Protein AF-A0A9E5SRZ9-F1 (afdb_monomer)

Secondary structure (DSSP, 8-state):
--B----TTS---HHHHHHHHGGGHHHHHHHHHHHHHTT-EEEEEEETTTTEEEEEEEETTEEEEEEEEETTEEEEEE---

Foldseek 3Di:
DDFDAQDPVDDPDLVNLCVQAVVQSVVVVVVVVVLVVVVWDWDWDQDPVVSGIWIFIDDVPGTQWIWTGDSHYIDTGGDDD

Radius of gyration: 12.29 Å; Cα contacts (8 Å, |Δi|>4): 132; chains: 1; bounding box: 30×23×34 Å

Solvent-accessible surface area (backbone atoms only — not comparable to full-atom values): 4764 Å² total; per-residue (Å²): 138,48,73,67,53,46,59,87,89,59,73,85,43,74,66,54,44,39,67,61,30,51,94,39,28,68,62,51,51,56,48,52,51,54,38,46,75,68,68,30,47,77,44,81,45,77,37,80,90,76,45,28,49,35,32,42,29,22,51,87,91,44,74,59,34,39,36,38,48,26,78,87,29,73,50,78,49,71,81,86,131

Structure (mmCIF, N/CA/C/O backbone):
data_AF-A0A9E5SRZ9-F1
#
_entry.id   AF-A0A9E5SRZ9-F1
#
loop_
_atom_site.group_PDB
_atom_site.id
_atom_site.type_symbol
_atom_site.label_atom_id
_atom_site.label_alt_id
_atom_site.label_comp_id
_at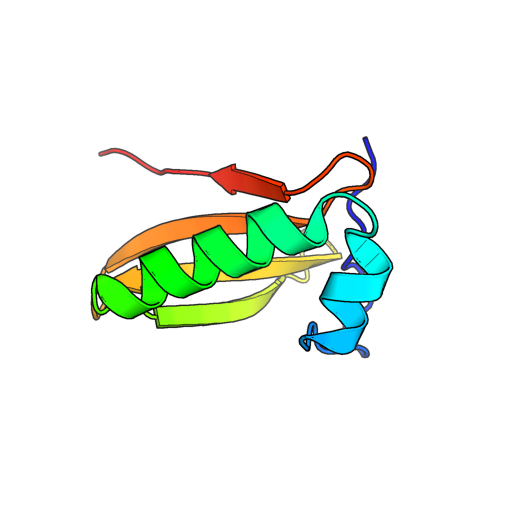om_site.label_asym_id
_atom_site.label_entity_id
_atom_site.label_seq_id
_atom_site.pdbx_PDB_ins_code
_atom_site.Cartn_x
_atom_site.Cartn_y
_atom_site.Cartn_z
_atom_site.occupancy
_atom_site.B_iso_or_equiv
_atom_site.auth_seq_id
_atom_site.auth_comp_id
_atom_site.auth_asym_id
_atom_site.auth_atom_id
_atom_site.pdbx_PDB_model_num
ATOM 1 N N . MET A 1 1 ? 11.802 -11.115 -3.541 1.00 82.06 1 MET A N 1
ATOM 2 C CA . MET A 1 1 ? 10.669 -10.346 -3.000 1.00 82.06 1 MET A CA 1
ATOM 3 C C . MET A 1 1 ? 11.114 -8.913 -2.835 1.00 82.06 1 MET A C 1
ATOM 5 O O . MET A 1 1 ? 11.685 -8.556 -1.809 1.00 82.06 1 MET A O 1
ATOM 9 N N . GLU A 1 2 ? 10.871 -8.125 -3.867 1.00 91.88 2 GLU A N 1
ATOM 10 C CA . GLU A 1 2 ? 11.173 -6.700 -3.929 1.00 91.88 2 GLU A CA 1
ATOM 11 C C . GL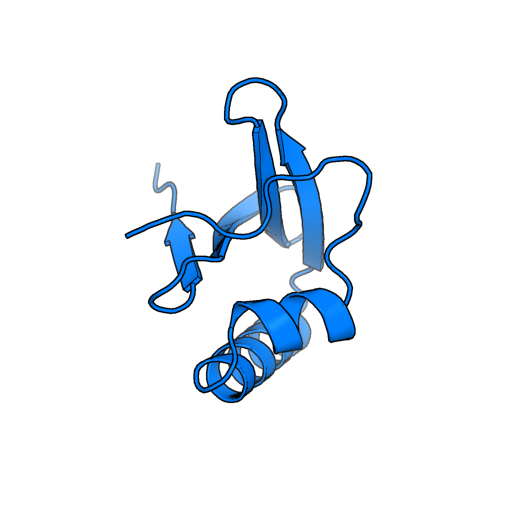U A 1 2 ? 9.886 -5.874 -3.847 1.00 91.88 2 GLU A C 1
ATOM 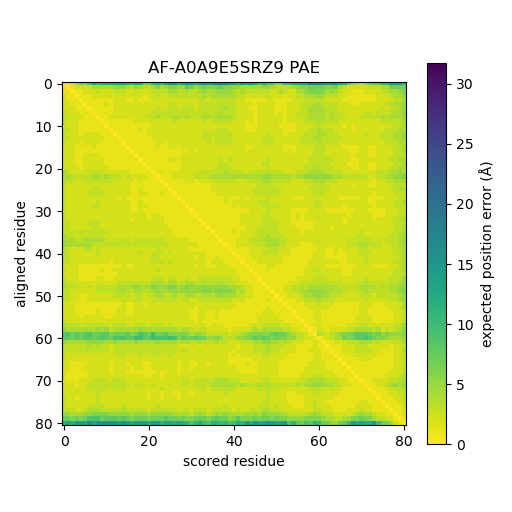13 O O . GLU A 1 2 ? 8.841 -6.282 -4.360 1.00 91.88 2 GLU A O 1
ATOM 18 N N . LYS A 1 3 ? 9.951 -4.724 -3.172 1.00 94.62 3 LYS A N 1
ATOM 19 C CA . LYS A 1 3 ? 8.841 -3.772 -3.090 1.00 94.62 3 LYS A CA 1
ATOM 20 C C . LYS A 1 3 ? 8.912 -2.823 -4.289 1.00 94.62 3 LYS A C 1
ATOM 22 O O . LYS A 1 3 ? 9.968 -2.261 -4.541 1.00 94.62 3 LYS A O 1
ATOM 27 N N . LEU A 1 4 ? 7.797 -2.629 -4.995 1.00 96.38 4 LEU A N 1
ATOM 28 C CA . LEU A 1 4 ? 7.811 -1.978 -6.315 1.00 96.38 4 LEU A CA 1
ATOM 29 C C . LEU A 1 4 ? 7.513 -0.472 -6.293 1.00 96.38 4 LEU A C 1
ATOM 31 O O . LEU A 1 4 ? 7.971 0.258 -7.162 1.00 96.38 4 LEU A O 1
ATOM 35 N N . LEU A 1 5 ? 6.731 0.007 -5.323 1.00 97.44 5 LEU A N 1
ATOM 36 C CA . LEU A 1 5 ? 6.303 1.410 -5.265 1.00 97.44 5 LEU A CA 1
ATOM 37 C C . LEU A 1 5 ? 7.239 2.214 -4.355 1.00 97.44 5 LEU A C 1
ATOM 39 O O . LEU A 1 5 ? 6.912 2.465 -3.194 1.00 97.44 5 LEU A O 1
ATOM 43 N N . THR A 1 6 ? 8.422 2.563 -4.858 1.00 97.25 6 THR A N 1
ATOM 44 C CA . THR A 1 6 ? 9.513 3.175 -4.069 1.00 97.25 6 THR A CA 1
ATOM 45 C C . THR A 1 6 ? 9.888 4.594 -4.493 1.00 97.25 6 THR A C 1
ATOM 47 O O . THR A 1 6 ? 10.557 5.291 -3.736 1.00 97.25 6 THR A O 1
ATOM 50 N N . ASP A 1 7 ? 9.427 5.059 -5.654 1.00 97.25 7 ASP A N 1
ATOM 51 C CA . ASP A 1 7 ? 9.667 6.426 -6.121 1.00 97.25 7 ASP A CA 1
ATOM 52 C C . ASP A 1 7 ? 8.622 7.395 -5.544 1.00 97.25 7 ASP A C 1
ATOM 54 O O . ASP A 1 7 ? 7.434 7.295 -5.857 1.00 97.25 7 ASP A O 1
ATOM 58 N N . SER A 1 8 ? 9.042 8.353 -4.709 1.00 97.12 8 SER A N 1
ATOM 59 C CA . SER A 1 8 ? 8.139 9.354 -4.122 1.00 97.12 8 SER A CA 1
ATOM 60 C C . SER A 1 8 ? 7.572 10.354 -5.129 1.00 97.12 8 SER A C 1
ATOM 62 O O . SER A 1 8 ? 6.598 11.030 -4.806 1.00 97.12 8 SER A O 1
ATOM 64 N N . ALA A 1 9 ? 8.176 10.491 -6.313 1.00 97.69 9 ALA A N 1
ATOM 65 C CA . ALA A 1 9 ? 7.697 11.390 -7.361 1.00 97.69 9 ALA A CA 1
ATOM 66 C C . ALA A 1 9 ? 6.530 10.792 -8.165 1.00 97.69 9 ALA A C 1
ATOM 68 O O . ALA A 1 9 ? 5.807 11.529 -8.833 1.00 97.69 9 ALA A O 1
ATOM 69 N N . ILE A 1 10 ? 6.323 9.473 -8.087 1.00 97.69 10 ILE A N 1
ATOM 70 C CA . ILE A 1 10 ? 5.302 8.755 -8.853 1.00 97.69 10 ILE A CA 1
ATOM 71 C C . ILE A 1 10 ? 4.193 8.303 -7.902 1.00 97.69 10 ILE A C 1
ATOM 73 O O . ILE A 1 10 ? 4.370 7.379 -7.107 1.00 97.69 10 ILE A O 1
ATOM 77 N N . TYR A 1 11 ? 3.031 8.952 -7.984 1.00 98.00 11 TYR A N 1
ATOM 78 C CA . TYR A 1 11 ? 1.870 8.557 -7.188 1.00 98.00 11 TYR A CA 1
ATOM 79 C C . TYR A 1 11 ? 1.319 7.193 -7.656 1.00 98.00 11 TYR A C 1
ATOM 81 O O . TYR A 1 11 ? 1.201 6.982 -8.864 1.00 98.00 11 TYR A O 1
ATOM 89 N N . PRO A 1 12 ? 0.927 6.274 -6.750 1.00 97.69 12 PRO A N 1
ATOM 90 C CA . PRO A 1 12 ? 0.370 4.972 -7.121 1.00 97.69 12 PRO A CA 1
ATOM 91 C C . PRO A 1 12 ? -1.086 5.067 -7.598 1.00 97.69 12 PRO A C 1
ATOM 93 O O . PRO A 1 12 ? -2.025 4.670 -6.906 1.00 97.69 12 PRO A O 1
ATOM 96 N N . ASP A 1 13 ? -1.292 5.609 -8.792 1.00 96.88 13 ASP A N 1
ATOM 97 C CA . ASP A 1 13 ? -2.587 5.548 -9.463 1.00 96.88 13 ASP A CA 1
ATOM 98 C C . ASP A 1 13 ? -2.877 4.145 -10.035 1.00 96.88 13 ASP A C 1
ATOM 100 O O . ASP A 1 13 ? -2.067 3.214 -9.950 1.00 96.88 13 ASP A O 1
ATOM 104 N N . SER A 1 14 ? -4.064 3.972 -10.622 1.00 94.50 14 SER A N 1
ATOM 105 C CA . SER A 1 14 ? -4.496 2.687 -11.177 1.00 94.50 14 SER A CA 1
ATOM 106 C C . SER A 1 14 ? -3.569 2.161 -12.279 1.00 94.50 14 SER A C 1
ATOM 108 O O . SER A 1 14 ? -3.362 0.949 -12.353 1.00 94.50 14 SER A O 1
ATOM 110 N N . SER A 1 15 ? -2.979 3.040 -13.096 1.00 96.94 15 SER A N 1
ATOM 111 C CA . SER A 1 15 ? -2.055 2.674 -14.174 1.00 96.94 15 SER A CA 1
ATOM 112 C C . SER A 1 15 ? -0.729 2.170 -13.607 1.00 96.94 15 SER A C 1
ATOM 114 O O . SER A 1 15 ? -0.279 1.074 -13.955 1.00 96.94 15 SER A O 1
ATOM 116 N N . VAL A 1 16 ? -0.153 2.913 -12.656 1.00 97.94 16 VAL A N 1
ATOM 117 C CA . VAL A 1 16 ? 1.094 2.550 -11.965 1.00 97.94 16 VAL A CA 1
ATOM 118 C C . VAL A 1 16 ? 0.937 1.214 -11.238 1.00 97.94 16 VAL A C 1
ATOM 120 O O . VAL A 1 16 ? 1.782 0.325 -11.357 1.00 97.94 16 VAL A O 1
ATOM 123 N N . ILE A 1 17 ? -0.179 1.020 -10.531 1.00 97.69 17 ILE A N 1
ATOM 124 C CA . ILE A 1 17 ? -0.445 -0.226 -9.806 1.00 97.69 17 ILE A CA 1
ATOM 125 C C . ILE A 1 17 ? -0.651 -1.400 -10.770 1.00 97.69 17 ILE A C 1
ATOM 127 O O . ILE A 1 17 ? -0.144 -2.495 -10.513 1.00 97.69 17 ILE A O 1
ATOM 131 N N . LYS A 1 18 ? -1.348 -1.191 -11.894 1.00 97.62 18 LYS A N 1
ATOM 132 C CA . LYS A 1 18 ? -1.525 -2.216 -12.931 1.00 97.62 18 LYS A CA 1
ATOM 133 C C . LYS A 1 18 ? -0.195 -2.649 -13.531 1.00 97.62 18 LYS A C 1
ATOM 135 O O . LYS A 1 18 ? 0.047 -3.849 -13.673 1.00 97.62 18 LYS A O 1
ATOM 140 N N . GLN A 1 19 ? 0.688 -1.696 -13.819 1.00 97.19 19 GLN A N 1
ATOM 141 C CA . GLN A 1 19 ? 2.030 -1.982 -14.315 1.00 97.19 19 GLN A CA 1
ATOM 142 C C . GLN A 1 19 ? 2.880 -2.740 -13.284 1.00 97.19 19 GLN A C 1
ATOM 144 O O . G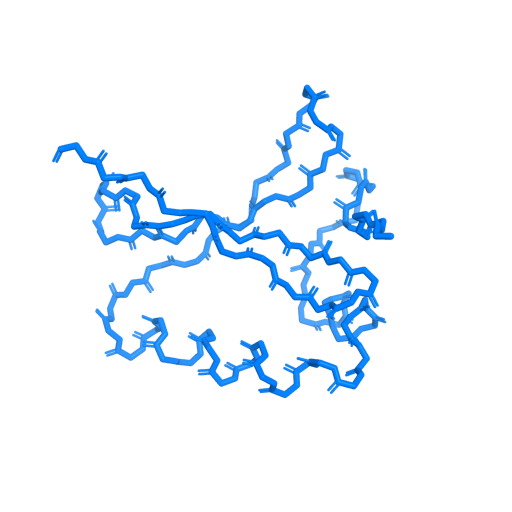LN A 1 19 ? 3.597 -3.674 -13.652 1.00 97.19 19 GLN A O 1
ATOM 149 N N . ALA A 1 20 ? 2.782 -2.368 -12.004 1.00 97.00 20 ALA A N 1
ATOM 150 C CA . ALA A 1 20 ? 3.519 -3.013 -10.923 1.00 97.00 20 ALA A CA 1
ATOM 151 C C . ALA A 1 20 ? 3.042 -4.456 -10.676 1.00 97.00 20 ALA A C 1
ATOM 153 O O . ALA A 1 20 ? 3.853 -5.375 -10.608 1.00 97.00 20 ALA A O 1
ATOM 154 N N . LEU A 1 21 ? 1.727 -4.676 -10.577 1.00 97.06 21 LEU A N 1
ATOM 155 C CA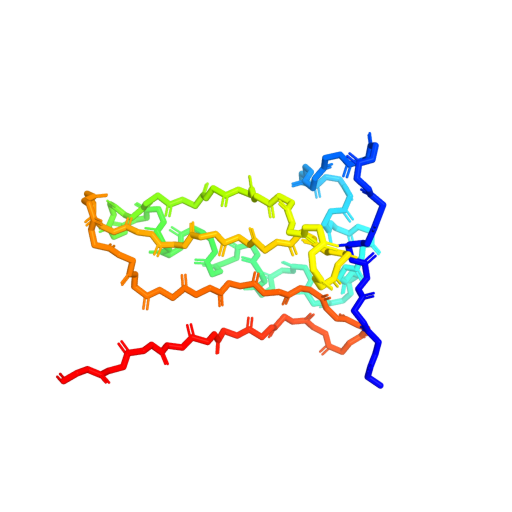 . LEU A 1 21 ? 1.156 -5.974 -10.205 1.00 97.06 21 LEU A CA 1
ATOM 156 C C . LEU A 1 21 ? 1.006 -6.954 -11.369 1.00 97.06 21 LEU A C 1
ATOM 158 O O . LEU A 1 21 ? 0.965 -8.162 -11.128 1.00 97.06 21 LEU A O 1
ATOM 162 N N . ARG A 1 22 ? 0.908 -6.472 -12.615 1.00 95.75 22 ARG A N 1
ATOM 163 C CA . ARG A 1 22 ? 0.770 -7.302 -13.824 1.00 95.75 22 ARG A CA 1
ATOM 164 C C . ARG A 1 22 ? -0.344 -8.350 -13.652 1.00 95.75 22 ARG A C 1
ATOM 166 O O . ARG A 1 22 ? -1.507 -7.996 -13.477 1.00 95.75 22 ARG A O 1
ATOM 173 N N . ASN A 1 23 ? 0.015 -9.633 -13.608 1.00 96.00 23 ASN A N 1
ATOM 174 C CA . ASN A 1 23 ? -0.900 -10.769 -13.461 1.00 96.00 23 ASN A CA 1
ATOM 175 C C . ASN A 1 23 ? -1.649 -10.797 -12.113 1.00 96.00 23 ASN A C 1
ATOM 177 O O . ASN A 1 23 ? -2.627 -11.524 -11.966 1.00 96.00 23 ASN A O 1
ATOM 181 N N . HIS A 1 24 ? -1.206 -10.024 -11.119 1.00 95.06 24 HIS A N 1
ATOM 182 C CA . HIS A 1 24 ? -1.857 -9.913 -9.812 1.00 95.06 24 HIS A CA 1
ATOM 183 C C . HIS A 1 24 ? -2.849 -8.744 -9.723 1.00 95.06 24 HIS A C 1
ATOM 185 O O . HIS A 1 24 ? -3.523 -8.608 -8.700 1.00 95.06 24 HIS A O 1
ATOM 191 N N . TYR A 1 25 ? -2.955 -7.912 -10.766 1.00 96.94 25 TYR A N 1
ATOM 192 C CA . TYR A 1 25 ? -3.772 -6.700 -10.735 1.00 96.94 25 TYR A CA 1
ATOM 193 C C . TYR A 1 25 ? -5.261 -6.990 -10.518 1.00 96.94 25 TYR A C 1
ATOM 195 O O . TYR A 1 25 ? -5.879 -6.356 -9.673 1.00 96.94 25 TYR A O 1
ATOM 203 N N . GLU A 1 26 ? -5.819 -8.006 -11.182 1.00 96.69 26 GLU A N 1
ATOM 204 C CA . GLU A 1 26 ? -7.242 -8.358 -11.041 1.00 96.69 26 GLU A CA 1
ATOM 205 C C . GLU A 1 26 ? -7.614 -8.717 -9.588 1.00 96.69 26 GLU A C 1
ATOM 207 O O . GLU A 1 26 ? -8.685 -8.366 -9.096 1.00 96.69 26 GLU A O 1
ATOM 212 N N . ARG A 1 27 ? -6.711 -9.384 -8.850 1.00 97.19 27 ARG A N 1
ATOM 213 C CA . ARG A 1 27 ? -6.934 -9.679 -7.422 1.00 97.19 27 ARG A CA 1
ATOM 214 C C . ARG A 1 27 ? -6.882 -8.423 -6.562 1.00 97.19 27 ARG A C 1
ATOM 216 O O . ARG A 1 27 ? -7.622 -8.335 -5.587 1.00 97.19 27 ARG A O 1
ATOM 223 N N . TYR A 1 28 ? -5.995 -7.491 -6.895 1.00 97.75 28 TYR A N 1
ATOM 224 C CA . TYR A 1 28 ? -5.912 -6.204 -6.213 1.00 97.75 28 TYR A CA 1
ATOM 225 C C . TYR A 1 28 ? -7.173 -5.373 -6.450 1.00 97.75 28 TYR A C 1
ATOM 227 O O . TYR A 1 28 ? -7.740 -4.861 -5.492 1.00 97.75 28 TYR A O 1
ATOM 235 N N . GLU A 1 29 ? -7.648 -5.301 -7.693 1.00 97.12 29 GLU A N 1
ATOM 236 C CA . GLU A 1 29 ? -8.858 -4.565 -8.063 1.00 97.12 29 GLU A CA 1
ATOM 237 C C . GLU A 1 29 ? -10.078 -5.094 -7.300 1.00 97.12 29 GLU A C 1
ATOM 239 O O . GLU A 1 29 ? -10.696 -4.345 -6.545 1.00 97.12 29 GLU A O 1
ATOM 244 N N . LYS A 1 30 ? -10.318 -6.413 -7.342 1.00 97.94 30 LYS A N 1
ATOM 245 C CA . LYS A 1 30 ? -11.380 -7.073 -6.557 1.00 97.94 30 LYS A CA 1
ATOM 246 C C . LYS A 1 30 ? -11.264 -6.813 -5.054 1.00 97.94 30 LYS A C 1
ATOM 248 O O . LYS A 1 30 ? -12.269 -6.680 -4.355 1.00 97.94 30 LYS A O 1
ATOM 253 N N . PHE A 1 31 ? -10.041 -6.756 -4.527 1.00 97.75 31 PHE A N 1
ATOM 254 C CA . PHE A 1 31 ? -9.818 -6.440 -3.120 1.00 97.75 31 PHE A CA 1
ATOM 255 C C . PHE A 1 31 ? -10.187 -4.984 -2.796 1.00 97.75 31 PHE A C 1
ATOM 257 O O . PHE A 1 31 ? -10.877 -4.747 -1.806 1.00 97.75 31 PHE A O 1
ATOM 264 N N . ILE A 1 32 ? -9.784 -4.017 -3.625 1.00 97.56 32 ILE A N 1
ATOM 265 C CA . ILE A 1 32 ? -10.129 -2.601 -3.436 1.00 97.56 32 ILE A CA 1
ATOM 266 C C . ILE A 1 32 ? -11.634 -2.357 -3.598 1.00 97.56 32 ILE A C 1
ATOM 268 O O . ILE A 1 32 ? -12.212 -1.608 -2.808 1.00 97.56 32 ILE A O 1
ATOM 272 N N . GLU A 1 33 ? -12.296 -3.033 -4.537 1.00 97.81 33 GLU A N 1
ATOM 273 C CA . GLU A 1 33 ? -13.758 -3.019 -4.659 1.00 97.81 33 GLU A CA 1
ATOM 274 C C . GLU A 1 33 ? -14.430 -3.517 -3.372 1.00 97.81 33 GLU A C 1
ATOM 276 O O . GLU A 1 33 ? -15.325 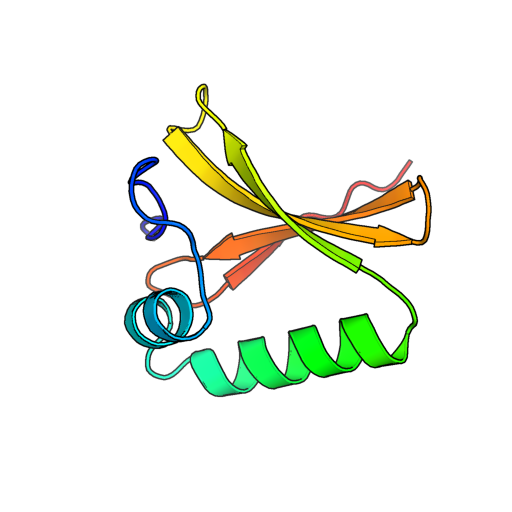-2.860 -2.840 1.00 97.81 33 GLU A O 1
ATOM 281 N N . ALA A 1 34 ? -13.954 -4.632 -2.807 1.00 98.00 34 ALA A N 1
ATOM 282 C CA . ALA A 1 34 ? -14.474 -5.165 -1.549 1.00 98.00 34 ALA A CA 1
ATOM 283 C C . ALA A 1 34 ? -14.214 -4.233 -0.348 1.00 98.00 34 ALA A C 1
ATOM 285 O O . ALA A 1 34 ? -15.051 -4.141 0.554 1.00 98.00 34 ALA A O 1
ATOM 286 N N . VAL A 1 35 ? -13.074 -3.531 -0.326 1.00 97.31 35 VAL A N 1
ATOM 287 C CA . VAL A 1 35 ? -12.761 -2.482 0.662 1.00 97.31 35 VAL A CA 1
ATOM 288 C C . VAL A 1 35 ? -13.781 -1.344 0.553 1.00 97.31 35 VAL A C 1
ATOM 290 O O . VAL A 1 35 ? -14.404 -0.985 1.556 1.00 97.31 35 VAL A O 1
ATOM 293 N N . SER A 1 36 ? -14.017 -0.839 -0.660 1.00 96.38 36 SER A N 1
ATOM 294 C CA . SER A 1 36 ? -14.978 0.237 -0.923 1.00 96.38 36 SER A CA 1
ATOM 295 C C . SER A 1 36 ? -16.413 -0.164 -0.561 1.00 96.38 36 SER A C 1
ATOM 297 O O . SER A 1 36 ? -17.095 0.566 0.159 1.00 96.38 36 SER A O 1
ATOM 299 N N . ALA A 1 37 ? -16.846 -1.370 -0.943 1.00 97.88 37 ALA A N 1
ATOM 300 C CA . ALA A 1 37 ? -18.174 -1.902 -0.630 1.00 97.88 37 ALA A CA 1
ATOM 301 C C . ALA A 1 37 ? -18.439 -2.034 0.882 1.00 97.88 37 ALA A C 1
ATOM 303 O O . ALA A 1 37 ? -19.586 -2.003 1.323 1.00 97.88 37 ALA A O 1
ATOM 304 N N . LYS A 1 38 ? -17.384 -2.152 1.700 1.00 96.44 38 LYS A N 1
ATOM 305 C CA . LYS A 1 38 ? -17.466 -2.159 3.172 1.00 96.44 38 LYS A CA 1
ATOM 306 C C . LYS A 1 38 ? -17.433 -0.757 3.795 1.00 96.44 38 LYS A C 1
ATOM 308 O O . LYS A 1 38 ? -17.388 -0.644 5.019 1.00 96.44 38 LYS A O 1
ATOM 313 N N . GLY A 1 39 ? -17.438 0.303 2.986 1.00 96.50 39 GLY A N 1
ATOM 314 C CA . GLY A 1 39 ? -17.343 1.688 3.450 1.00 96.50 39 GLY A CA 1
ATOM 315 C C . GLY A 1 39 ? -15.977 2.037 4.046 1.00 96.50 39 GLY A C 1
ATOM 316 O O . GLY A 1 39 ? -15.882 2.939 4.880 1.00 96.50 39 GLY A O 1
ATOM 317 N N . LEU A 1 40 ? -14.928 1.300 3.670 1.00 97.50 40 LEU A N 1
ATOM 318 C CA . LEU A 1 40 ? -13.553 1.585 4.068 1.00 97.50 40 LEU A CA 1
ATOM 319 C C . LEU A 1 40 ? -12.892 2.487 3.020 1.00 97.50 40 LEU A C 1
ATOM 321 O O . LEU A 1 40 ? -13.152 2.361 1.824 1.00 97.50 40 LEU A O 1
ATOM 325 N N . SER A 1 41 ? -12.011 3.380 3.466 1.00 96.94 41 SER A N 1
ATOM 326 C CA . SER A 1 41 ? -11.185 4.202 2.583 1.00 96.94 41 SER A CA 1
ATOM 327 C C . SER A 1 41 ? -9.826 3.553 2.342 1.00 96.94 41 SER A C 1
ATOM 329 O O . SER A 1 41 ? -9.304 2.848 3.208 1.00 96.94 41 SER A O 1
ATOM 331 N N . ALA A 1 42 ? -9.254 3.815 1.167 1.00 97.31 42 ALA A N 1
ATOM 332 C CA . ALA A 1 42 ? -7.908 3.422 0.774 1.00 97.31 42 ALA A CA 1
ATOM 333 C C . ALA A 1 42 ? -7.119 4.686 0.397 1.00 97.31 42 ALA A C 1
ATOM 335 O O . ALA A 1 42 ? -7.507 5.410 -0.516 1.00 97.31 42 ALA A O 1
ATOM 336 N N . GLU A 1 43 ? -6.030 4.969 1.109 1.00 97.06 43 GLU A N 1
ATOM 337 C CA . GLU A 1 43 ? -5.222 6.181 0.923 1.00 97.06 43 GLU A CA 1
ATOM 338 C C . GLU A 1 43 ? -3.742 5.828 0.778 1.00 97.06 43 GLU A C 1
ATOM 340 O O . GLU A 1 43 ? -3.142 5.266 1.695 1.00 97.06 43 GLU A O 1
ATOM 345 N N . TRP A 1 44 ? -3.122 6.201 -0.339 1.00 98.00 44 TRP A N 1
ATOM 346 C CA . TRP A 1 44 ? -1.679 6.043 -0.522 1.00 98.00 44 TRP A CA 1
ATOM 347 C C . TRP A 1 44 ? -0.889 7.116 0.221 1.00 98.00 44 TRP A C 1
ATOM 349 O O . TRP A 1 44 ? -1.184 8.306 0.124 1.00 98.00 44 TRP A O 1
ATOM 359 N N . ARG A 1 45 ? 0.137 6.684 0.956 1.00 97.88 45 ARG A N 1
ATOM 360 C CA . ARG A 1 45 ? 1.061 7.549 1.694 1.00 97.88 45 ARG A CA 1
ATOM 361 C C . ARG A 1 45 ? 2.489 7.103 1.441 1.00 97.88 45 ARG A C 1
ATOM 363 O O . ARG A 1 45 ? 2.779 5.908 1.513 1.00 97.88 45 ARG A O 1
ATOM 370 N N . TYR A 1 46 ? 3.367 8.059 1.166 1.00 98.06 46 TYR A N 1
ATOM 371 C CA . TYR A 1 46 ? 4.791 7.788 1.046 1.00 98.06 46 TYR A CA 1
ATOM 372 C C . TYR A 1 46 ? 5.461 7.835 2.419 1.00 98.06 46 TYR A C 1
ATOM 374 O O . TYR A 1 46 ? 5.247 8.761 3.202 1.00 98.06 46 TYR A O 1
ATOM 382 N N . TYR A 1 47 ? 6.275 6.826 2.696 1.00 96.44 47 TYR A N 1
ATOM 383 C CA . TYR A 1 47 ? 7.010 6.653 3.938 1.00 96.44 47 TYR A CA 1
ATOM 384 C C . TYR A 1 47 ? 8.505 6.822 3.671 1.00 96.44 47 TYR A C 1
ATOM 386 O O . TYR A 1 47 ? 9.111 5.997 2.988 1.00 96.44 47 TYR A O 1
ATOM 394 N N . ASN A 1 48 ? 9.099 7.896 4.203 1.00 96.00 48 ASN A N 1
ATOM 395 C CA . ASN A 1 48 ? 10.508 8.243 3.972 1.00 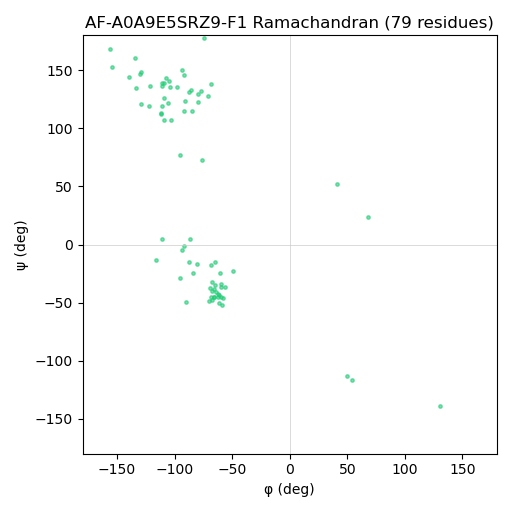96.00 48 ASN A CA 1
ATOM 396 C C . ASN A 1 48 ? 11.492 7.250 4.606 1.00 96.00 48 ASN A C 1
ATOM 398 O O . ASN A 1 48 ? 12.564 7.016 4.056 1.00 96.00 48 ASN A O 1
ATOM 402 N N . ASP A 1 49 ? 11.126 6.661 5.743 1.00 94.75 49 ASP A N 1
ATOM 403 C CA . ASP A 1 49 ? 11.919 5.663 6.466 1.00 94.75 49 ASP A CA 1
ATOM 404 C C . ASP A 1 49 ? 12.075 4.366 5.661 1.00 94.75 49 ASP A C 1
ATOM 406 O O . ASP A 1 49 ? 13.173 3.840 5.503 1.00 94.75 49 ASP A O 1
ATOM 410 N N . SER A 1 50 ? 10.977 3.885 5.086 1.00 92.12 50 SER A N 1
ATOM 411 C CA . SER A 1 50 ? 10.936 2.677 4.266 1.00 92.12 50 SER A CA 1
ATOM 412 C C . SER A 1 50 ? 11.139 2.939 2.772 1.00 92.12 50 SER A C 1
ATOM 414 O O . SER A 1 50 ? 11.100 1.984 1.993 1.00 92.12 50 SER A O 1
ATOM 416 N N . LYS A 1 51 ? 11.308 4.213 2.384 1.00 95.75 51 LYS A N 1
ATOM 417 C CA . LYS A 1 51 ? 11.348 4.717 1.002 1.00 95.75 51 LYS A CA 1
ATOM 418 C C . LYS A 1 51 ? 10.301 4.051 0.112 1.00 95.75 51 LYS A C 1
ATOM 420 O O . LYS A 1 51 ? 10.621 3.434 -0.903 1.00 95.75 51 LYS A O 1
ATOM 425 N N . SER A 1 52 ? 9.047 4.062 0.566 1.00 97.00 52 SER A N 1
ATOM 426 C CA . SER A 1 52 ? 7.989 3.345 -0.139 1.00 97.00 52 SER A CA 1
ATOM 427 C C . SER A 1 52 ? 6.587 3.883 0.080 1.00 97.00 52 SER A C 1
ATOM 429 O O . SER A 1 52 ? 6.263 4.426 1.135 1.00 97.00 52 SER A O 1
ATOM 431 N N . TRP A 1 53 ? 5.734 3.662 -0.914 1.00 98.38 53 TRP A N 1
ATOM 432 C CA . TRP A 1 53 ? 4.304 3.887 -0.816 1.00 98.38 53 TRP A CA 1
ATOM 433 C C . TRP A 1 53 ? 3.614 2.732 -0.098 1.00 98.38 53 TRP A C 1
ATOM 435 O O . TRP A 1 53 ? 3.762 1.562 -0.465 1.00 98.38 53 TRP A O 1
ATOM 445 N N . LEU A 1 54 ? 2.803 3.079 0.898 1.00 98.06 54 LEU A N 1
ATOM 446 C CA . LEU A 1 54 ? 1.889 2.169 1.574 1.00 98.06 54 LEU A CA 1
ATOM 447 C C . LEU A 1 54 ? 0.464 2.694 1.432 1.00 98.06 54 LEU A C 1
ATOM 449 O O . LEU A 1 54 ? 0.205 3.886 1.610 1.00 98.06 54 LEU A O 1
ATOM 453 N N . CYS A 1 55 ? -0.468 1.799 1.135 1.00 98.12 55 CYS A N 1
ATOM 454 C CA . CYS A 1 55 ? -1.881 2.127 1.103 1.00 98.12 55 CYS A CA 1
ATOM 455 C C . CYS A 1 55 ? -2.480 1.856 2.482 1.00 98.12 55 CYS A C 1
ATOM 457 O O . CYS A 1 55 ? -2.508 0.721 2.959 1.00 98.12 55 CYS A O 1
ATOM 459 N N . ARG A 1 56 ? -2.933 2.916 3.145 1.00 97.81 56 ARG A N 1
ATOM 460 C CA . ARG A 1 56 ? -3.670 2.838 4.399 1.00 97.81 56 ARG A CA 1
ATOM 461 C C . ARG A 1 56 ? -5.113 2.476 4.099 1.00 97.81 56 ARG A C 1
ATOM 463 O O . ARG A 1 56 ? -5.791 3.237 3.415 1.00 97.81 56 ARG A O 1
ATOM 470 N N . ILE A 1 57 ? -5.599 1.386 4.679 1.00 97.94 57 ILE A N 1
ATOM 471 C CA . ILE A 1 57 ? -7.011 1.015 4.614 1.00 97.94 57 ILE A CA 1
ATOM 472 C C . ILE A 1 57 ? -7.647 1.296 5.969 1.00 97.94 57 ILE A C 1
ATOM 474 O O . ILE A 1 57 ? -7.186 0.780 6.992 1.00 97.94 57 ILE A O 1
ATOM 478 N N . ALA A 1 58 ? -8.679 2.137 6.002 1.00 97.00 58 ALA A N 1
ATOM 479 C CA . ALA A 1 58 ? -9.247 2.641 7.248 1.00 97.00 58 ALA A CA 1
ATOM 480 C C . ALA A 1 58 ? -10.779 2.705 7.239 1.00 97.00 58 ALA A C 1
ATOM 482 O O . ALA A 1 58 ? -11.412 3.039 6.245 1.00 97.00 58 ALA A O 1
ATOM 483 N N . GLY A 1 59 ? -11.374 2.419 8.398 1.00 95.25 59 GLY A N 1
ATOM 484 C CA . GLY A 1 59 ? -12.775 2.698 8.695 1.00 95.25 59 GLY A CA 1
ATOM 485 C C . GLY A 1 59 ? -12.859 3.929 9.589 1.00 95.25 59 GLY A C 1
ATOM 486 O O . GLY A 1 59 ? -1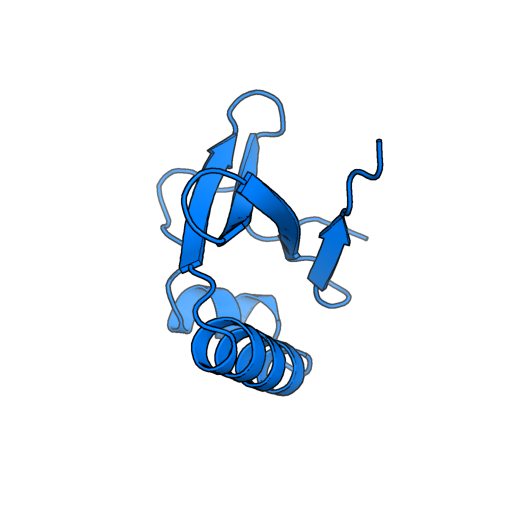2.513 3.872 10.775 1.00 95.25 59 GLY A O 1
ATOM 487 N N . ARG A 1 60 ? -13.309 5.062 9.040 1.00 89.75 60 ARG A N 1
ATOM 488 C CA . ARG A 1 60 ? -13.264 6.369 9.723 1.00 89.75 60 ARG A CA 1
ATOM 489 C C . ARG A 1 60 ? -11.831 6.682 10.191 1.00 89.75 60 ARG A C 1
ATOM 491 O O . ARG A 1 60 ? -10.923 6.803 9.380 1.00 89.75 60 ARG A O 1
ATOM 498 N N . LYS A 1 61 ? -11.604 6.801 11.505 1.00 89.50 61 LYS A N 1
ATOM 499 C CA . LYS A 1 61 ? -10.284 7.107 12.085 1.00 89.50 61 LYS A CA 1
ATOM 500 C C . LYS A 1 61 ? -9.420 5.866 12.339 1.00 89.50 61 LYS A C 1
ATOM 502 O O . LYS A 1 61 ? -8.219 6.018 12.556 1.00 89.50 61 LYS A O 1
ATOM 507 N N . LYS A 1 62 ? -9.994 4.657 12.320 1.00 92.38 62 LYS A N 1
ATOM 508 C CA . LYS A 1 62 ? -9.281 3.420 12.668 1.00 92.38 62 LYS A CA 1
ATOM 509 C C . LYS A 1 62 ? -8.659 2.788 11.429 1.00 92.38 62 LYS A C 1
ATOM 511 O O . LYS A 1 62 ? -9.361 2.488 10.468 1.00 92.38 62 LYS A O 1
ATOM 516 N N . THR A 1 63 ? -7.349 2.570 11.470 1.00 95.75 63 THR A N 1
ATOM 517 C CA . THR A 1 63 ? -6.650 1.778 10.452 1.00 95.75 63 THR A CA 1
ATOM 518 C C . THR A 1 63 ? -7.027 0.310 10.625 1.00 95.75 63 THR A C 1
ATOM 520 O O . THR A 1 63 ? -6.923 -0.217 11.727 1.00 95.75 63 THR A O 1
ATOM 523 N N . VAL A 1 64 ? -7.463 -0.329 9.544 1.00 95.56 64 VAL A N 1
ATOM 524 C CA . VAL A 1 64 ? -7.762 -1.766 9.496 1.00 95.56 64 VAL A CA 1
ATOM 525 C C . VAL A 1 64 ? -6.511 -2.534 9.087 1.00 95.56 64 VAL A C 1
ATOM 527 O O . VAL A 1 64 ? -6.120 -3.487 9.753 1.00 95.56 64 VAL A O 1
ATOM 530 N N . CYS A 1 65 ? -5.862 -2.103 8.005 1.00 97.19 65 CYS A N 1
ATOM 531 C CA . CYS A 1 65 ? -4.606 -2.685 7.550 1.00 97.19 65 CYS A CA 1
ATOM 532 C C . CYS A 1 65 ? -3.799 -1.706 6.695 1.00 97.19 65 CYS A C 1
ATOM 534 O O . CYS A 1 65 ? -4.291 -0.657 6.268 1.00 97.19 65 CYS A O 1
ATOM 536 N N . TRP A 1 66 ? -2.550 -2.083 6.449 1.00 97.25 66 TRP A N 1
ATOM 537 C CA . TRP A 1 66 ? -1.678 -1.466 5.458 1.00 97.25 66 TRP A CA 1
ATOM 538 C C . TRP A 1 66 ? -1.464 -2.418 4.293 1.00 97.25 66 TRP A C 1
ATOM 540 O O . TRP A 1 66 ? -1.236 -3.607 4.506 1.00 97.25 66 TRP A O 1
ATOM 550 N N . LEU A 1 67 ? -1.485 -1.890 3.076 1.00 98.06 67 LEU A N 1
ATOM 551 C CA . LEU A 1 67 ? -1.180 -2.619 1.855 1.00 98.06 67 LEU A CA 1
ATOM 552 C C . LEU A 1 67 ? 0.141 -2.124 1.262 1.00 98.06 67 LEU A C 1
ATOM 554 O O . LEU A 1 67 ? 0.396 -0.924 1.181 1.00 98.06 67 LEU A O 1
ATOM 558 N N . SER A 1 68 ? 0.976 -3.063 0.821 1.00 97.75 68 SER A N 1
ATOM 559 C CA . SER A 1 68 ? 2.208 -2.797 0.066 1.00 97.75 68 SER A CA 1
ATOM 560 C C . SER A 1 68 ? 2.270 -3.667 -1.186 1.00 97.75 68 SER A C 1
ATOM 562 O O . SER A 1 68 ? 1.785 -4.798 -1.169 1.00 97.75 68 SER A O 1
ATOM 564 N N . VAL A 1 69 ? 2.866 -3.152 -2.262 1.00 97.75 69 VAL A N 1
ATOM 565 C CA . VAL A 1 69 ? 2.966 -3.832 -3.565 1.00 97.75 69 VAL A CA 1
ATOM 566 C C . VAL A 1 69 ? 4.375 -4.377 -3.783 1.00 97.75 69 VAL A C 1
ATOM 568 O O . VAL A 1 69 ? 5.367 -3.692 -3.522 1.00 97.75 69 VAL A O 1
ATOM 571 N N . TRP A 1 70 ? 4.441 -5.613 -4.266 1.00 96.94 70 TRP A N 1
ATOM 572 C CA . TRP A 1 70 ? 5.646 -6.417 -4.423 1.00 96.94 70 TRP A CA 1
ATOM 573 C C . TRP A 1 70 ? 5.672 -7.092 -5.799 1.00 96.94 70 TRP A C 1
ATOM 575 O O . TRP A 1 70 ? 4.633 -7.296 -6.423 1.00 96.94 70 TRP A O 1
ATOM 585 N N . ASP A 1 71 ? 6.860 -7.516 -6.223 1.00 94.44 71 ASP A N 1
ATOM 586 C CA . ASP A 1 71 ? 7.109 -8.356 -7.411 1.00 94.44 71 ASP A CA 1
ATOM 587 C C . ASP A 1 71 ? 6.228 -9.619 -7.508 1.00 94.44 71 ASP A C 1
ATOM 589 O O . ASP A 1 71 ? 6.010 -10.163 -8.586 1.00 94.44 71 ASP A O 1
ATOM 593 N N . THR A 1 72 ? 5.714 -10.074 -6.371 1.00 95.38 72 THR A N 1
ATOM 594 C CA . THR A 1 72 ? 4.962 -11.318 -6.174 1.00 95.38 72 THR A CA 1
ATOM 595 C C . THR A 1 72 ? 3.478 -11.085 -5.859 1.00 95.38 72 THR A C 1
ATOM 597 O O . THR A 1 72 ? 2.755 -12.035 -5.557 1.00 95.38 72 THR A O 1
ATOM 600 N N . GLY A 1 73 ? 3.006 -9.831 -5.898 1.00 96.19 73 GLY A N 1
ATOM 601 C CA . GLY A 1 73 ? 1.623 -9.454 -5.595 1.00 96.19 73 GLY A CA 1
ATOM 602 C C . GLY A 1 73 ? 1.530 -8.292 -4.607 1.00 96.19 73 GLY A C 1
ATOM 603 O O . GLY A 1 73 ? 2.285 -7.329 -4.680 1.00 96.19 73 GLY A O 1
ATOM 604 N N . PHE A 1 74 ? 0.595 -8.354 -3.660 1.00 97.06 74 PHE A N 1
ATOM 605 C CA . PHE A 1 74 ? 0.479 -7.357 -2.594 1.00 97.06 74 PHE A CA 1
ATOM 606 C C . PHE A 1 74 ? 0.401 -8.030 -1.226 1.00 97.06 74 PHE A C 1
ATOM 608 O O . PHE A 1 74 ? -0.108 -9.141 -1.089 1.00 97.06 74 PHE A O 1
ATOM 615 N N . LYS A 1 75 ? 0.927 -7.351 -0.208 1.00 97.38 75 LYS A N 1
ATOM 616 C CA . LYS A 1 75 ? 0.896 -7.807 1.184 1.00 97.38 75 LYS A CA 1
ATOM 617 C C . LYS A 1 75 ? -0.021 -6.911 1.991 1.00 97.38 75 LYS A C 1
ATOM 619 O O . LYS A 1 75 ? 0.030 -5.692 1.834 1.00 97.38 75 LYS A O 1
ATOM 624 N N . LEU A 1 76 ? -0.804 -7.531 2.866 1.00 97.56 76 LEU A N 1
ATOM 625 C CA . LEU A 1 76 ? -1.652 -6.862 3.842 1.00 97.56 76 LEU A CA 1
ATOM 626 C C . LEU A 1 76 ? -1.062 -7.071 5.235 1.00 97.56 76 LEU A C 1
ATOM 628 O O . LEU A 1 76 ? -0.834 -8.207 5.646 1.00 97.56 76 LEU A O 1
ATOM 632 N N . THR A 1 77 ? -0.844 -5.982 5.961 1.00 96.50 77 THR A N 1
ATOM 633 C CA . THR A 1 77 ? -0.379 -6.000 7.348 1.00 96.50 77 THR A CA 1
ATOM 634 C C . THR A 1 77 ? -1.504 -5.522 8.251 1.00 96.50 77 THR A C 1
ATOM 636 O O . THR A 1 77 ? -1.957 -4.381 8.132 1.00 96.50 77 THR A O 1
ATOM 639 N N . PHE A 1 78 ? -1.941 -6.389 9.161 1.00 94.69 78 PHE A N 1
ATOM 640 C CA . PHE A 1 78 ? -2.951 -6.094 10.173 1.00 94.69 78 PHE A CA 1
ATOM 641 C C . PHE A 1 78 ? -2.272 -5.916 11.530 1.00 94.69 78 PHE A C 1
ATOM 643 O O . PHE A 1 78 ? -1.347 -6.655 11.862 1.00 94.69 78 PHE A O 1
ATOM 650 N N . TYR A 1 79 ? -2.752 -4.953 12.312 1.00 87.06 79 TYR A N 1
ATOM 651 C CA . TYR A 1 79 ? -2.355 -4.782 13.704 1.00 87.06 79 TYR A CA 1
ATOM 652 C C . TYR A 1 79 ? -3.563 -5.108 14.571 1.00 87.06 79 TYR A C 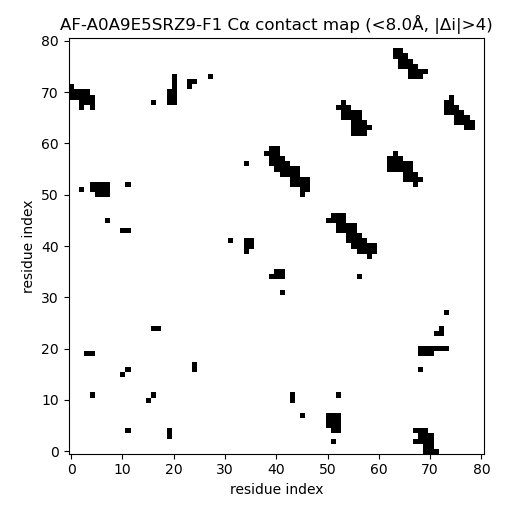1
ATOM 654 O O . TYR A 1 79 ? -4.567 -4.398 14.526 1.00 87.06 79 TYR A O 1
ATOM 662 N N . PHE A 1 80 ? -3.465 -6.198 15.323 1.00 85.19 80 PHE A N 1
ATOM 663 C CA . PHE A 1 80 ? -4.445 -6.557 16.336 1.00 85.19 80 PHE A CA 1
ATOM 664 C C . PHE A 1 80 ? -3.911 -6.100 17.691 1.00 85.19 80 PHE A C 1
ATOM 666 O O . PHE A 1 80 ? -2.729 -6.274 17.984 1.00 85.19 80 PHE A O 1
ATOM 673 N N . THR A 1 81 ? -4.782 -5.484 18.476 1.00 73.75 81 THR A N 1
ATOM 674 C CA . THR A 1 81 ? -4.556 -5.121 19.881 1.00 73.75 81 THR A CA 1
ATOM 675 C C . THR A 1 81 ? -5.498 -5.917 20.747 1.00 73.75 81 THR A C 1
ATOM 677 O O . THR A 1 81 ? -6.672 -6.022 20.318 1.00 73.75 81 THR A O 1
#

pLDDT: mean 95.86, std 3.76, range [73.75, 98.38]

Mean predicted aligned error: 2.52 Å

Nearest PDB structures (foldseek):
  3dsq-assembly1_B  TM=5.810E-01  e=3.315E+00  Desulfitobacterium hafniense
  3ke2-assembly1_A  TM=4.865E-01  e=4.857E+00  Shewanella amazonensis SB2B
  8wjn-assembly1_B  TM=3.573E-01  e=1.545E+00  Saccharomyces cerevisiae S288C

Sequence (81 aa):
MEKLLTDSAIYPDSSVIKQALRNHYERYEKFIEAVSAKGLSAEWRYYNDSKSWLCRIAGRKKTVCWLSVWDTGFKLTFYFT